Protein AF-A0A060BRW1-F1 (afdb_monomer)

Radius of gyration: 27.97 Å; Cα contacts (8 Å, |Δi|>4): 75; chains: 1; bounding box: 56×26×78 Å

Solvent-accessible surface area (backbone atoms only — not comparable to full-atom values): 7751 Å² total; per-residue (Å²): 136,76,69,66,66,43,71,74,47,62,49,102,86,69,55,37,60,70,41,56,50,53,53,54,56,53,55,74,68,50,78,81,48,65,62,59,50,45,50,53,49,48,49,40,63,71,45,50,48,53,49,50,54,51,49,50,64,53,48,38,83,80,26,44,69,54,52,51,50,50,53,49,51,51,50,49,67,71,22,51,88,53,43,43,77,77,43,74,47,73,78,42,59,95,88,53,97,59,83,47,76,49,75,45,68,44,51,46,87,56,59,74,91,80,58,85,89,83,90,85,80,82,79,80,132

Structure (mmCIF, N/CA/C/O backbone):
data_AF-A0A060BRW1-F1
#
_entry.id   AF-A0A060BRW1-F1
#
loop_
_atom_site.group_PDB
_atom_site.id
_atom_site.type_symbol
_atom_site.label_atom_id
_atom_site.label_alt_id
_atom_site.label_comp_id
_atom_site.label_asym_id
_atom_site.label_entity_id
_atom_site.label_seq_id
_atom_site.pdbx_PDB_ins_code
_atom_site.Cartn_x
_atom_site.Cartn_y
_atom_site.Cartn_z
_atom_site.occupancy
_atom_site.B_iso_or_equiv
_atom_site.auth_seq_id
_atom_site.auth_comp_id
_atom_site.auth_asym_id
_atom_site.auth_atom_id
_atom_site.pdbx_PDB_model_num
ATOM 1 N N . ASP A 1 1 ? 20.463 14.823 -37.576 1.00 43.06 1 ASP A N 1
ATOM 2 C CA . ASP A 1 1 ? 19.422 13.786 -37.451 1.00 43.06 1 ASP A CA 1
ATOM 3 C C . ASP A 1 1 ? 19.281 13.339 -36.013 1.00 43.06 1 ASP A C 1
ATOM 5 O O . ASP A 1 1 ? 20.275 13.025 -35.369 1.00 43.06 1 ASP A O 1
ATOM 9 N N . SER A 1 2 ? 18.077 13.486 -35.459 1.00 39.50 2 SER A N 1
ATOM 10 C CA . SER A 1 2 ? 17.824 13.385 -34.020 1.00 39.50 2 SER A CA 1
ATOM 11 C C . SER A 1 2 ? 17.681 11.926 -33.574 1.00 39.50 2 SER A C 1
ATOM 13 O O . SER A 1 2 ? 17.109 11.103 -34.273 1.00 39.50 2 SER A O 1
ATOM 15 N N . VAL A 1 3 ? 18.203 11.609 -32.386 1.00 49.28 3 VAL A N 1
ATOM 16 C CA . VAL A 1 3 ? 18.150 10.277 -31.738 1.00 49.28 3 VAL A CA 1
ATOM 17 C C . VAL A 1 3 ? 16.748 9.958 -31.186 1.00 49.28 3 VAL A C 1
ATOM 19 O O . VAL A 1 3 ? 16.402 8.804 -30.949 1.00 49.28 3 VAL A O 1
ATOM 22 N N . ILE A 1 4 ? 15.918 10.990 -31.019 1.00 44.53 4 ILE A N 1
ATOM 23 C CA . ILE A 1 4 ? 14.588 10.927 -30.400 1.00 44.53 4 ILE A CA 1
ATOM 24 C C . ILE A 1 4 ? 13.617 9.982 -31.148 1.00 44.53 4 ILE A C 1
ATOM 26 O O . ILE A 1 4 ? 12.990 9.162 -30.483 1.00 44.53 4 ILE A O 1
ATOM 30 N N . PRO A 1 5 ? 13.501 9.991 -32.492 1.00 47.97 5 PRO A N 1
ATOM 31 C CA . PRO A 1 5 ? 12.581 9.108 -33.217 1.00 47.97 5 PRO A CA 1
ATOM 32 C C . PRO A 1 5 ? 12.962 7.622 -33.132 1.00 47.97 5 PRO A C 1
ATOM 34 O O . PRO A 1 5 ? 12.084 6.762 -33.118 1.00 47.97 5 PRO A O 1
ATOM 37 N N . LEU A 1 6 ? 14.256 7.303 -33.019 1.00 52.97 6 LEU A N 1
ATOM 38 C CA . LEU A 1 6 ? 14.743 5.920 -32.911 1.00 52.97 6 LEU A CA 1
ATOM 39 C C . LEU A 1 6 ? 14.481 5.307 -31.531 1.00 52.97 6 LEU A C 1
ATOM 41 O O . LEU A 1 6 ? 14.338 4.097 -31.424 1.00 52.97 6 LEU A O 1
ATOM 45 N N . PHE A 1 7 ? 14.381 6.134 -30.488 1.00 46.72 7 PHE A N 1
ATOM 46 C CA . PHE A 1 7 ? 14.049 5.680 -29.136 1.00 46.72 7 PHE A CA 1
ATOM 47 C C . PHE A 1 7 ? 12.564 5.302 -28.982 1.00 46.72 7 PHE A C 1
ATOM 49 O O . PHE A 1 7 ? 12.233 4.370 -28.254 1.00 46.72 7 PHE A O 1
ATOM 56 N N . TYR A 1 8 ? 11.660 6.010 -29.670 1.00 46.72 8 TYR A N 1
ATOM 57 C CA . TYR A 1 8 ? 10.212 5.773 -29.570 1.00 46.72 8 TYR A CA 1
ATOM 58 C C . TYR A 1 8 ? 9.661 4.784 -30.608 1.00 46.72 8 TYR A C 1
ATOM 60 O O . TYR A 1 8 ? 8.514 4.356 -30.482 1.00 46.72 8 TYR A O 1
ATOM 68 N N . THR A 1 9 ? 10.459 4.396 -31.606 1.00 52.06 9 THR A N 1
ATOM 69 C CA . THR A 1 9 ? 10.070 3.373 -32.586 1.00 52.06 9 THR A CA 1
ATOM 70 C C . THR A 1 9 ? 10.365 1.990 -32.006 1.00 52.06 9 THR A C 1
ATOM 72 O O . THR A 1 9 ? 11.524 1.639 -31.804 1.00 52.06 9 THR A O 1
ATOM 75 N N . ARG A 1 10 ? 9.315 1.222 -31.701 1.00 54.09 10 ARG A N 1
ATOM 76 C CA . ARG A 1 10 ? 9.409 -0.136 -31.145 1.00 54.09 10 ARG A CA 1
ATOM 77 C C . ARG A 1 10 ? 9.013 -1.155 -32.211 1.00 54.09 10 ARG A C 1
ATOM 79 O O . ARG A 1 10 ? 7.990 -0.967 -32.867 1.00 54.09 10 ARG A O 1
ATOM 86 N N . GLU A 1 11 ? 9.808 -2.209 -32.353 1.00 58.88 11 GLU A N 1
ATOM 87 C CA . GLU A 1 11 ? 9.459 -3.406 -33.125 1.00 58.88 11 GLU A CA 1
ATOM 88 C C . GLU A 1 11 ? 8.471 -4.285 -32.313 1.00 58.88 11 GLU A C 1
ATOM 90 O O . GLU A 1 11 ? 8.238 -4.010 -31.127 1.00 58.88 11 GLU A O 1
ATOM 95 N N . PRO A 1 12 ? 7.831 -5.309 -32.913 1.00 50.38 12 PRO A N 1
ATOM 96 C CA . PRO A 1 12 ? 6.762 -6.094 -32.276 1.00 50.38 12 PRO A CA 1
ATOM 97 C C . PRO A 1 12 ? 7.135 -6.793 -30.955 1.00 50.38 12 PRO A C 1
ATOM 99 O O . PRO A 1 12 ? 6.245 -7.170 -30.196 1.00 50.38 12 PRO A O 1
ATOM 102 N N . ASP A 1 13 ? 8.427 -6.960 -30.674 1.00 54.91 13 ASP A N 1
ATOM 103 C CA . ASP A 1 13 ? 8.989 -7.563 -29.459 1.00 54.91 13 ASP A CA 1
ATOM 104 C C . ASP A 1 13 ? 9.272 -6.547 -28.329 1.00 54.91 13 ASP A C 1
ATOM 106 O O . ASP A 1 13 ? 9.681 -6.923 -27.229 1.00 54.91 13 ASP A O 1
ATOM 110 N N . GLY A 1 14 ? 9.025 -5.257 -28.578 1.00 55.66 14 GLY A N 1
ATOM 111 C CA . GLY A 1 14 ? 9.187 -4.174 -27.611 1.00 55.66 14 GLY A CA 1
ATOM 112 C C . GLY A 1 14 ? 10.617 -3.647 -27.453 1.00 55.66 14 GLY A C 1
ATOM 113 O O . GLY A 1 14 ? 10.805 -2.694 -26.689 1.00 55.66 14 GLY A O 1
ATOM 114 N N . ILE A 1 15 ? 11.608 -4.194 -28.170 1.00 53.25 15 ILE A N 1
ATOM 115 C CA . ILE A 1 15 ? 13.015 -3.779 -28.075 1.00 53.25 15 ILE A CA 1
ATOM 116 C C . ILE A 1 15 ? 13.382 -2.881 -29.273 1.00 53.25 15 ILE A C 1
ATOM 118 O O . ILE A 1 15 ? 13.241 -3.287 -30.423 1.00 53.25 15 ILE A O 1
ATOM 122 N N . PRO A 1 16 ? 13.892 -1.651 -29.060 1.00 61.84 16 PRO A N 1
ATOM 123 C CA . PRO A 1 16 ? 14.309 -0.777 -30.161 1.00 61.84 16 PRO A CA 1
ATOM 124 C C . PRO A 1 16 ? 15.680 -1.191 -30.738 1.00 61.84 16 PRO A C 1
ATOM 126 O O . PRO A 1 16 ? 16.696 -0.535 -30.496 1.00 61.84 16 PRO A O 1
ATOM 129 N N . GLU A 1 17 ? 15.741 -2.287 -31.500 1.00 58.78 17 GLU A N 1
ATOM 130 C CA . GLU A 1 17 ? 16.998 -2.887 -31.994 1.00 58.78 17 GLU A CA 1
ATOM 131 C C . GLU A 1 17 ? 17.910 -1.894 -32.736 1.00 58.78 17 GLU A C 1
ATOM 133 O O . GLU A 1 17 ? 19.112 -1.821 -32.471 1.00 58.78 17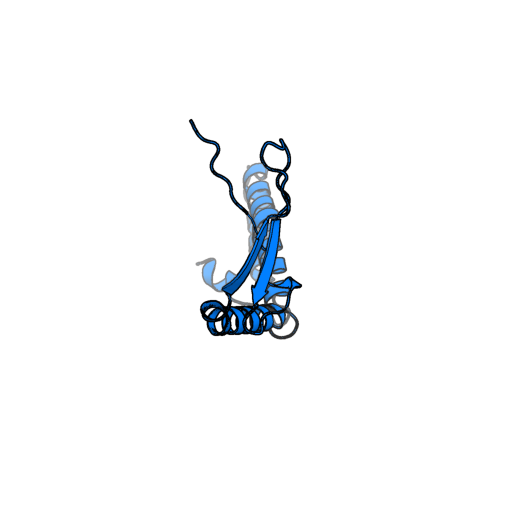 GLU A O 1
ATOM 138 N N . ARG A 1 18 ? 17.338 -1.037 -33.594 1.00 58.91 18 ARG A N 1
ATOM 139 C CA . ARG A 1 18 ? 18.098 -0.015 -34.342 1.00 58.91 18 ARG A CA 1
ATOM 140 C C . ARG A 1 18 ? 18.737 1.044 -33.446 1.00 58.91 18 ARG A C 1
ATOM 142 O O . ARG A 1 18 ? 19.804 1.568 -33.765 1.00 58.91 18 ARG A O 1
ATOM 149 N N . TRP A 1 19 ? 18.107 1.368 -32.319 1.00 57.97 19 TRP A N 1
ATOM 150 C CA . TRP A 1 19 ? 18.695 2.271 -31.332 1.00 57.97 19 TRP A CA 1
ATOM 151 C C . TRP A 1 19 ? 19.885 1.600 -30.635 1.00 57.97 19 TRP A C 1
ATOM 153 O O . TRP A 1 19 ? 20.941 2.218 -30.494 1.00 57.97 19 TRP A O 1
ATOM 163 N N . VAL A 1 20 ? 19.758 0.314 -30.290 1.00 62.47 20 VAL A N 1
ATOM 164 C CA . VAL A 1 20 ? 20.841 -0.479 -29.684 1.00 62.47 20 VAL A CA 1
ATOM 165 C C . VAL A 1 20 ? 22.041 -0.610 -30.632 1.00 62.47 20 VAL A C 1
ATOM 167 O O . VAL A 1 20 ? 23.189 -0.451 -30.205 1.00 62.47 20 VAL A O 1
ATOM 170 N N . GLU A 1 21 ? 21.809 -0.837 -31.926 1.00 65.50 21 GLU A N 1
ATOM 171 C CA . GLU A 1 21 ? 22.873 -0.870 -32.937 1.00 65.50 21 GLU A CA 1
ATOM 172 C C . GLU A 1 21 ? 23.575 0.481 -33.103 1.00 65.50 21 GLU A C 1
ATOM 174 O O . GLU A 1 21 ? 24.808 0.541 -33.127 1.00 65.50 21 GLU A O 1
ATOM 179 N N . MET A 1 22 ? 22.816 1.577 -33.160 1.00 63.12 22 MET A N 1
ATOM 180 C CA . MET A 1 22 ? 23.370 2.927 -33.292 1.00 63.12 22 MET A CA 1
ATOM 181 C C . MET A 1 22 ? 24.261 3.298 -32.097 1.00 63.12 22 MET A C 1
ATOM 183 O O . MET A 1 22 ? 25.339 3.883 -32.265 1.00 63.12 22 MET A O 1
ATOM 187 N N . VAL A 1 23 ? 23.851 2.904 -30.889 1.00 62.06 23 VAL A N 1
ATOM 188 C CA . VAL A 1 23 ? 24.652 3.057 -29.669 1.00 62.06 23 VAL A CA 1
ATOM 189 C C . VAL A 1 23 ? 25.949 2.248 -29.774 1.00 62.06 23 VAL A C 1
ATOM 191 O O . VAL A 1 23 ? 27.031 2.792 -29.545 1.00 62.06 23 VAL A O 1
ATOM 194 N N . ARG A 1 24 ? 25.877 0.977 -30.192 1.00 63.91 24 ARG A N 1
ATOM 195 C CA . ARG A 1 24 ? 27.055 0.105 -30.357 1.00 63.91 24 ARG A CA 1
ATOM 196 C C . ARG A 1 24 ? 28.060 0.668 -31.364 1.00 63.91 24 ARG A C 1
ATOM 198 O O . ARG A 1 24 ? 29.261 0.672 -31.092 1.00 63.91 24 ARG A O 1
ATOM 205 N N . HIS A 1 25 ? 27.579 1.153 -32.506 1.00 64.06 25 HIS A N 1
ATOM 206 C CA . HIS A 1 25 ? 28.417 1.704 -33.569 1.00 64.06 25 HIS A CA 1
ATOM 207 C C . HIS A 1 25 ? 29.150 2.977 -33.121 1.00 64.06 25 HIS A C 1
ATOM 209 O O . HIS A 1 25 ? 30.357 3.110 -33.317 1.00 64.06 25 HIS A O 1
ATOM 215 N N . THR A 1 26 ? 28.450 3.876 -32.428 1.00 59.59 26 THR A N 1
ATOM 216 C CA . THR A 1 26 ? 29.020 5.142 -31.938 1.00 59.59 26 THR A CA 1
ATOM 217 C C . THR A 1 26 ? 30.110 4.908 -30.884 1.00 59.59 26 THR A C 1
ATOM 219 O O . THR A 1 26 ? 31.181 5.520 -30.933 1.00 59.59 26 THR A O 1
ATOM 222 N N . LEU A 1 27 ? 29.882 3.964 -29.964 1.00 57.53 27 LEU A N 1
ATOM 223 C CA . LEU A 1 27 ? 30.848 3.580 -28.926 1.00 57.53 27 LEU A CA 1
ATOM 224 C C . LEU A 1 27 ? 32.113 2.923 -29.500 1.00 57.53 27 LEU A C 1
ATOM 226 O O . LEU A 1 27 ? 33.209 3.097 -28.962 1.00 57.53 27 LEU A O 1
ATOM 230 N N . ALA A 1 28 ? 31.993 2.210 -30.622 1.00 62.00 28 ALA A N 1
ATOM 231 C CA . ALA A 1 28 ? 33.136 1.611 -31.301 1.00 62.00 28 ALA A CA 1
ATOM 232 C C . ALA A 1 28 ? 34.069 2.658 -31.940 1.00 62.00 28 ALA A C 1
ATOM 234 O O . ALA A 1 28 ? 35.260 2.384 -32.103 1.00 62.00 28 ALA A O 1
ATOM 235 N N . ILE A 1 29 ? 33.574 3.862 -32.253 1.00 60.56 29 ILE A N 1
ATOM 236 C CA . ILE A 1 29 ? 34.295 4.871 -33.046 1.00 60.56 29 ILE A CA 1
ATOM 237 C C . ILE A 1 29 ? 35.051 5.895 -32.173 1.00 60.56 29 ILE A C 1
ATOM 239 O O . ILE A 1 29 ? 36.187 6.238 -32.495 1.00 60.56 29 ILE A O 1
ATOM 243 N N . LEU A 1 30 ? 34.517 6.328 -31.025 1.00 56.50 30 LEU A N 1
ATOM 244 C CA . LEU A 1 30 ? 35.048 7.477 -30.259 1.00 56.50 30 LEU A CA 1
ATOM 245 C C . LEU A 1 30 ? 36.005 7.099 -29.104 1.00 56.50 30 LEU A C 1
ATOM 247 O O . LEU A 1 30 ? 35.556 6.692 -28.040 1.00 56.50 30 LEU A O 1
ATOM 251 N N . GLY A 1 31 ? 37.326 7.270 -29.263 1.00 62.75 31 GLY A N 1
ATOM 252 C CA . GLY A 1 31 ? 38.298 7.325 -28.139 1.00 62.75 31 GLY A CA 1
ATOM 253 C C . GLY A 1 31 ? 38.333 8.702 -27.472 1.00 62.75 31 GLY A C 1
ATOM 254 O O . GLY A 1 31 ? 38.285 9.666 -28.229 1.00 62.75 31 GLY A O 1
ATOM 255 N N . PRO A 1 32 ? 38.430 8.860 -26.124 1.00 54.00 32 PRO A N 1
ATOM 256 C CA . PRO A 1 32 ? 38.756 7.908 -25.046 1.00 54.00 32 PRO A CA 1
ATOM 257 C C . PRO A 1 32 ? 37.537 7.090 -24.556 1.00 54.00 32 PRO A C 1
ATOM 259 O O . PRO A 1 32 ? 36.683 7.558 -23.805 1.00 54.00 32 PRO A O 1
ATOM 262 N N . LYS A 1 33 ? 37.494 5.817 -24.973 1.00 54.16 33 LYS A N 1
ATOM 263 C CA . LYS A 1 33 ? 36.326 4.906 -24.984 1.00 54.16 33 LYS A CA 1
ATOM 264 C C . LYS A 1 33 ? 35.821 4.440 -23.618 1.00 54.16 33 LYS A C 1
ATOM 266 O O . LYS A 1 33 ? 34.763 3.821 -23.550 1.00 54.16 33 LYS A O 1
ATOM 271 N N . VAL A 1 34 ? 36.549 4.699 -22.535 1.00 56.00 34 VAL A N 1
ATOM 272 C CA . VAL A 1 34 ? 36.271 4.059 -21.240 1.00 56.00 34 VAL A CA 1
ATOM 273 C C . VAL A 1 34 ? 35.157 4.778 -20.480 1.00 56.00 34 VAL A C 1
ATOM 275 O O . VAL A 1 34 ? 34.282 4.118 -19.935 1.00 56.00 34 VAL A O 1
ATOM 278 N N . LEU A 1 35 ? 35.123 6.115 -20.495 1.00 59.03 35 LEU A N 1
ATOM 279 C CA . LEU A 1 35 ? 34.132 6.879 -19.725 1.00 59.03 35 LEU A CA 1
ATOM 280 C C . LEU A 1 35 ? 32.758 6.920 -20.397 1.00 59.03 35 LEU A C 1
ATOM 282 O O . LEU A 1 35 ? 31.760 6.741 -19.712 1.00 59.03 35 LEU A O 1
ATOM 286 N N . ALA A 1 36 ? 32.688 7.095 -21.720 1.00 64.19 36 ALA A N 1
ATOM 287 C CA . ALA A 1 36 ? 31.409 7.121 -22.434 1.00 64.19 36 ALA A CA 1
ATOM 288 C C . ALA A 1 36 ? 30.750 5.732 -22.488 1.00 64.19 36 ALA A C 1
ATOM 290 O O . ALA A 1 36 ? 29.567 5.607 -22.188 1.00 64.19 36 ALA A O 1
ATOM 291 N N . SER A 1 37 ? 31.516 4.673 -22.788 1.00 66.88 37 SER A N 1
ATOM 292 C CA . SER A 1 37 ? 30.986 3.300 -22.775 1.00 66.88 37 SER A CA 1
ATOM 293 C C . SER A 1 37 ? 30.562 2.875 -21.374 1.00 66.88 37 SER A C 1
ATOM 295 O O . SER A 1 37 ? 29.526 2.232 -21.222 1.00 66.88 37 SER A O 1
ATOM 297 N N . ARG A 1 38 ? 31.328 3.273 -20.345 1.00 76.12 38 ARG A N 1
ATOM 298 C CA . ARG A 1 38 ? 30.922 3.086 -18.952 1.00 76.12 38 ARG A CA 1
ATOM 299 C C . ARG A 1 38 ? 29.6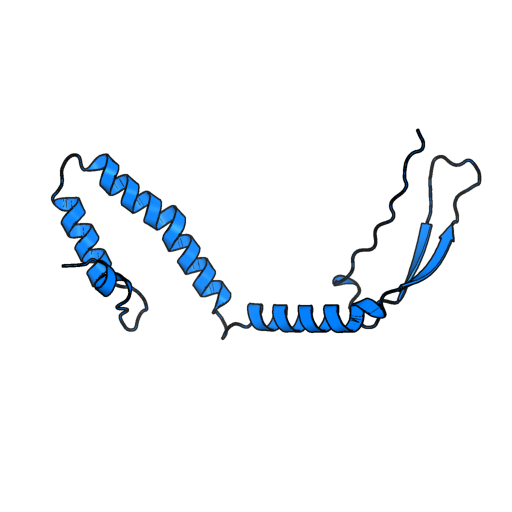41 3.860 -18.649 1.00 76.12 38 ARG A C 1
ATOM 301 O O . ARG A 1 38 ? 28.699 3.245 -18.189 1.00 76.12 38 ARG A O 1
ATOM 308 N N . MET A 1 39 ? 29.561 5.153 -18.959 1.00 76.75 39 MET A N 1
ATOM 309 C CA . MET A 1 39 ? 28.357 5.954 -18.704 1.00 76.75 39 MET A CA 1
ATOM 310 C C . MET A 1 39 ? 27.114 5.370 -19.376 1.00 76.75 39 MET A C 1
ATOM 312 O O . MET A 1 39 ? 26.082 5.256 -18.731 1.00 76.75 39 MET A O 1
ATOM 316 N N . VAL A 1 40 ? 27.198 4.952 -20.643 1.00 73.75 40 VAL A N 1
ATOM 317 C CA . VAL A 1 40 ? 26.059 4.335 -21.344 1.00 73.75 40 VAL A CA 1
ATOM 318 C C . VAL A 1 40 ? 25.674 2.999 -20.708 1.00 73.75 40 VAL A C 1
ATOM 320 O O . VAL A 1 40 ? 24.486 2.719 -20.537 1.00 73.75 40 VAL A O 1
ATOM 323 N N . ARG A 1 41 ? 26.659 2.177 -20.329 1.00 76.31 41 ARG A N 1
ATOM 324 C CA . ARG A 1 41 ? 26.426 0.912 -19.626 1.00 76.31 41 ARG A CA 1
ATOM 325 C C . ARG A 1 41 ? 25.769 1.143 -18.268 1.00 76.31 41 ARG A C 1
ATOM 327 O O . ARG A 1 41 ? 24.798 0.457 -17.963 1.00 76.31 41 ARG A O 1
ATOM 334 N N . ASP A 1 42 ? 26.292 2.075 -17.485 1.00 77.69 42 ASP A N 1
ATOM 335 C CA . ASP A 1 42 ? 25.812 2.396 -16.145 1.00 77.69 42 ASP A CA 1
ATOM 336 C C . ASP A 1 42 ? 24.376 2.939 -16.259 1.00 77.69 42 ASP A C 1
ATOM 338 O O . ASP A 1 42 ? 23.466 2.384 -15.660 1.00 77.69 42 ASP A O 1
ATOM 342 N N . TYR A 1 43 ? 24.105 3.883 -17.169 1.00 73.00 43 TYR A N 1
ATOM 343 C CA . TYR A 1 43 ? 22.754 4.419 -17.395 1.00 73.00 43 TYR A CA 1
ATOM 344 C C . TYR A 1 43 ? 21.748 3.345 -17.843 1.00 73.00 43 TYR A C 1
ATOM 346 O O . TYR A 1 43 ? 20.605 3.305 -17.387 1.00 73.00 43 TYR A O 1
ATOM 354 N N . THR A 1 44 ? 22.175 2.430 -18.715 1.00 76.44 44 THR A N 1
ATOM 355 C CA . THR A 1 44 ? 21.312 1.342 -19.190 1.00 76.44 44 THR A CA 1
ATOM 356 C C . THR A 1 44 ? 20.991 0.358 -18.067 1.00 76.44 44 THR A C 1
ATOM 358 O O . THR A 1 44 ? 19.828 0.014 -17.874 1.00 76.44 44 THR A O 1
ATOM 361 N N . ASN A 1 45 ? 22.002 -0.086 -17.317 1.00 78.25 45 ASN A N 1
ATOM 362 C CA . ASN A 1 45 ? 21.829 -1.119 -16.296 1.00 78.25 45 ASN A CA 1
ATOM 363 C C . ASN A 1 45 ? 21.222 -0.587 -14.999 1.00 78.25 45 ASN A C 1
ATOM 365 O O . ASN A 1 45 ? 20.497 -1.319 -14.336 1.00 78.25 45 ASN A O 1
ATOM 369 N N . GLU A 1 46 ? 21.511 0.658 -14.631 1.00 79.44 46 GLU A N 1
ATOM 370 C CA . GLU A 1 46 ? 21.057 1.237 -13.365 1.00 79.44 46 GLU A CA 1
ATOM 371 C C . GLU A 1 46 ? 19.709 1.948 -13.497 1.00 79.44 46 GLU A C 1
ATOM 373 O O . GLU A 1 46 ? 18.985 2.046 -12.511 1.00 79.44 46 GLU A O 1
ATOM 378 N N . LEU A 1 47 ? 19.333 2.414 -14.696 1.00 69.25 47 LEU A N 1
ATOM 379 C CA . LEU A 1 47 ? 18.082 3.156 -14.889 1.00 69.25 47 LEU A CA 1
ATOM 380 C C . LEU A 1 47 ? 17.125 2.462 -15.853 1.00 69.25 47 LEU A C 1
ATOM 382 O O . LEU A 1 47 ? 15.995 2.162 -15.474 1.00 69.25 47 LEU A O 1
ATOM 386 N N . TYR A 1 48 ? 17.544 2.188 -17.091 1.00 66.94 48 TYR A N 1
ATOM 387 C CA . TYR A 1 48 ? 16.607 1.693 -18.106 1.00 66.94 48 TYR A CA 1
ATOM 388 C C . TYR A 1 48 ? 16.150 0.259 -17.866 1.00 66.94 48 TYR A C 1
ATOM 390 O O . TYR A 1 48 ? 14.957 -0.013 -17.981 1.00 66.94 48 TYR A O 1
ATOM 398 N N . VAL A 1 49 ? 17.055 -0.644 -17.490 1.00 76.25 49 VAL A N 1
ATOM 399 C CA . VAL A 1 49 ? 16.693 -2.032 -17.183 1.00 76.25 49 VAL A CA 1
ATOM 400 C C . VAL A 1 49 ? 15.757 -2.104 -15.962 1.00 76.25 49 VAL A C 1
ATOM 402 O O . VAL A 1 49 ? 14.675 -2.676 -16.103 1.00 76.25 49 VAL A O 1
ATOM 405 N N . PRO A 1 50 ? 16.054 -1.474 -14.805 1.00 83.94 50 PRO A N 1
ATOM 406 C CA . PRO A 1 50 ? 15.131 -1.450 -13.668 1.00 83.94 50 PRO A CA 1
ATOM 407 C C . PRO A 1 50 ? 13.786 -0.793 -13.987 1.00 83.94 50 PRO A C 1
ATOM 409 O O . PRO A 1 50 ? 12.744 -1.294 -13.559 1.00 83.94 50 PRO A O 1
ATOM 412 N N . ALA A 1 51 ? 13.779 0.292 -14.769 1.00 69.06 51 ALA A N 1
ATOM 413 C CA . ALA A 1 51 ? 12.545 0.943 -15.198 1.00 69.06 51 ALA A CA 1
ATOM 414 C C . ALA A 1 51 ? 11.705 0.036 -16.110 1.00 69.06 51 ALA A C 1
ATOM 416 O O . ALA A 1 51 ? 10.493 -0.055 -15.923 1.00 69.06 51 ALA A O 1
ATOM 417 N N . ALA A 1 52 ? 12.330 -0.675 -17.053 1.00 70.25 52 ALA A N 1
ATOM 418 C CA . ALA A 1 52 ? 11.648 -1.625 -17.930 1.00 70.25 52 ALA A CA 1
ATOM 419 C C . ALA A 1 52 ? 11.065 -2.810 -17.148 1.00 70.25 52 ALA A C 1
ATOM 421 O O . ALA A 1 52 ? 9.915 -3.178 -17.375 1.00 70.25 52 ALA A O 1
ATOM 422 N N . ILE A 1 53 ? 11.813 -3.355 -16.182 1.00 81.50 53 ILE A N 1
ATOM 423 C CA . ILE A 1 53 ? 11.330 -4.411 -15.279 1.00 81.50 53 ILE A CA 1
ATOM 424 C C . ILE A 1 53 ? 10.133 -3.909 -14.466 1.00 81.50 53 ILE A C 1
ATOM 426 O O . ILE A 1 53 ? 9.106 -4.581 -14.398 1.00 81.50 53 ILE A O 1
ATOM 430 N N . SER A 1 54 ? 10.236 -2.709 -13.893 1.00 79.62 54 SER A N 1
ATOM 431 C CA . SER A 1 54 ? 9.159 -2.102 -13.102 1.00 79.62 54 SER A CA 1
ATOM 432 C C . SER A 1 54 ? 7.909 -1.853 -13.948 1.00 79.62 54 SER A C 1
ATOM 434 O O . SER A 1 54 ? 6.795 -2.122 -13.505 1.00 79.62 54 SER A O 1
ATOM 436 N N . PHE A 1 55 ? 8.081 -1.384 -15.187 1.00 75.25 55 PHE A N 1
ATOM 437 C CA . PHE A 1 55 ? 6.988 -1.191 -16.136 1.00 75.25 55 PHE A CA 1
ATOM 438 C C . PHE A 1 55 ? 6.330 -2.519 -16.520 1.00 75.25 55 PHE A C 1
ATOM 440 O O . PHE A 1 55 ? 5.104 -2.626 -16.484 1.00 75.25 55 PHE A O 1
ATOM 447 N N . ALA A 1 56 ? 7.122 -3.543 -16.845 1.00 79.31 56 ALA A N 1
ATOM 448 C CA . ALA A 1 56 ? 6.607 -4.872 -17.152 1.00 79.31 56 ALA A CA 1
ATOM 449 C C . ALA A 1 56 ? 5.811 -5.437 -15.967 1.00 79.31 56 ALA A C 1
ATOM 451 O O . ALA A 1 56 ? 4.679 -5.868 -16.151 1.00 79.31 56 ALA A O 1
ATOM 452 N N . ALA A 1 57 ? 6.335 -5.336 -14.744 1.00 85.81 57 ALA A N 1
ATOM 453 C CA . ALA A 1 57 ? 5.631 -5.766 -13.538 1.00 85.81 57 ALA A CA 1
ATOM 454 C C . ALA A 1 57 ? 4.328 -4.979 -13.293 1.00 85.81 57 ALA A C 1
ATOM 456 O O . ALA A 1 57 ? 3.307 -5.566 -12.949 1.00 85.81 57 ALA A O 1
ATOM 457 N N . ALA A 1 58 ? 4.329 -3.659 -13.503 1.00 77.94 58 ALA A N 1
ATOM 458 C CA . ALA A 1 58 ? 3.146 -2.817 -13.306 1.00 77.94 58 ALA A CA 1
ATOM 459 C C . ALA A 1 58 ? 2.050 -3.038 -14.366 1.00 77.94 58 ALA A C 1
ATOM 461 O O . ALA A 1 58 ? 0.871 -2.796 -14.095 1.00 77.94 58 ALA A O 1
ATOM 462 N N . THR A 1 59 ? 2.434 -3.459 -15.574 1.00 85.38 59 THR A N 1
ATOM 463 C CA . THR A 1 59 ? 1.525 -3.681 -16.714 1.00 85.38 59 THR A CA 1
ATOM 464 C C . THR A 1 59 ? 1.147 -5.149 -16.921 1.00 85.38 59 THR A C 1
ATOM 466 O O . THR A 1 59 ? 0.187 -5.426 -17.647 1.00 85.38 59 THR A O 1
ATOM 469 N N . ALA A 1 60 ? 1.844 -6.073 -16.253 1.00 85.44 60 ALA A N 1
ATOM 470 C CA . ALA A 1 60 ? 1.555 -7.501 -16.254 1.00 85.44 60 ALA A CA 1
ATOM 471 C C . ALA A 1 60 ? 0.088 -7.795 -15.907 1.00 85.44 60 ALA A C 1
ATOM 473 O O . ALA A 1 60 ? -0.593 -7.015 -15.229 1.00 85.44 60 ALA A O 1
ATOM 474 N N . ASP A 1 61 ? -0.407 -8.922 -16.426 1.00 89.62 61 ASP A N 1
ATOM 475 C CA . ASP A 1 61 ? -1.772 -9.418 -16.211 1.00 89.62 61 ASP A CA 1
ATOM 476 C C . ASP A 1 61 ? -2.860 -8.361 -16.475 1.00 89.62 61 ASP A C 1
ATOM 478 O O . ASP A 1 61 ? -3.899 -8.302 -15.817 1.00 89.62 61 ASP A O 1
ATOM 482 N N . GLY A 1 62 ? -2.607 -7.468 -17.439 1.00 88.94 62 GLY A N 1
ATOM 483 C CA . GLY A 1 62 ? -3.525 -6.389 -17.787 1.00 88.94 62 GLY A CA 1
ATOM 484 C C . GLY A 1 62 ? -3.731 -5.387 -16.649 1.00 88.94 62 GLY A C 1
ATOM 485 O O . GLY A 1 62 ? -4.873 -4.976 -16.397 1.00 88.94 62 GLY A O 1
ATOM 486 N N . TYR A 1 63 ? -2.641 -4.977 -15.990 1.00 90.00 63 TYR A N 1
ATOM 487 C CA . TYR A 1 63 ? -2.621 -4.028 -14.868 1.00 90.00 63 TYR A CA 1
ATOM 488 C C . TYR A 1 63 ? -3.337 -4.538 -13.609 1.00 90.00 63 TYR A C 1
ATOM 490 O O . TYR A 1 63 ? -3.931 -3.746 -12.872 1.00 90.00 63 TYR A O 1
ATOM 498 N N . LEU A 1 64 ? -3.315 -5.852 -13.358 1.00 90.06 64 LEU A N 1
ATOM 499 C CA . LEU A 1 64 ? -4.026 -6.471 -12.233 1.00 90.06 64 LEU A CA 1
ATOM 500 C C . LEU A 1 64 ? -3.649 -5.815 -10.899 1.00 90.06 64 LEU A C 1
ATOM 502 O O . LEU A 1 64 ? -4.533 -5.356 -10.177 1.00 90.06 64 LEU A O 1
ATOM 506 N N . ALA A 1 65 ? -2.351 -5.687 -10.606 1.00 87.50 65 ALA A N 1
ATOM 507 C CA . ALA A 1 65 ? -1.870 -5.084 -9.362 1.00 87.50 65 ALA A CA 1
ATOM 508 C C . ALA A 1 65 ? -2.330 -3.623 -9.196 1.00 87.50 65 ALA A C 1
ATOM 510 O O . ALA A 1 65 ? -2.777 -3.226 -8.120 1.00 87.50 65 ALA A O 1
ATOM 511 N N . ALA A 1 66 ? -2.288 -2.828 -10.270 1.00 88.44 66 ALA A N 1
ATOM 512 C CA . ALA A 1 66 ? -2.749 -1.442 -10.239 1.00 88.44 66 ALA A CA 1
ATOM 513 C C . ALA A 1 66 ? -4.267 -1.353 -10.007 1.00 88.44 66 ALA A C 1
ATOM 515 O O . ALA A 1 66 ? -4.719 -0.562 -9.182 1.00 88.44 66 ALA A O 1
ATOM 516 N N . LYS A 1 67 ? -5.058 -2.203 -10.674 1.00 90.94 67 LYS A N 1
ATOM 517 C CA . LYS A 1 67 ? -6.516 -2.286 -10.480 1.00 90.94 67 LYS A CA 1
ATOM 518 C C . LYS A 1 67 ? -6.882 -2.728 -9.063 1.00 90.94 67 LYS A C 1
ATOM 520 O O . LYS A 1 67 ? -7.792 -2.150 -8.466 1.00 90.94 67 LYS A O 1
ATOM 525 N N . ALA A 1 68 ? -6.170 -3.715 -8.519 1.00 90.00 68 ALA A N 1
ATOM 526 C CA . ALA A 1 68 ? -6.344 -4.171 -7.144 1.00 90.00 68 ALA A CA 1
ATOM 527 C C . ALA A 1 68 ? -6.063 -3.031 -6.155 1.00 90.00 68 ALA A C 1
ATOM 529 O O . ALA A 1 68 ? -6.897 -2.751 -5.297 1.00 90.00 68 ALA A O 1
ATOM 530 N N . LEU A 1 69 ? -4.961 -2.296 -6.343 1.00 90.06 69 LEU A N 1
ATOM 531 C CA . LEU A 1 69 ? -4.617 -1.133 -5.523 1.00 90.06 69 LEU A CA 1
ATOM 532 C C . LEU A 1 69 ? -5.672 -0.019 -5.609 1.00 90.06 69 LEU A C 1
ATOM 534 O O . LEU A 1 69 ? -6.027 0.571 -4.590 1.00 90.06 69 LEU A O 1
ATOM 538 N N . THR A 1 70 ? -6.186 0.284 -6.803 1.00 93.12 70 THR A N 1
ATOM 539 C CA . THR A 1 70 ? -7.259 1.275 -6.973 1.00 93.12 70 THR A CA 1
ATOM 540 C C . THR A 1 70 ? -8.536 0.841 -6.257 1.00 93.12 70 THR A C 1
ATOM 542 O O . THR A 1 70 ? -9.148 1.652 -5.565 1.00 93.12 70 THR A O 1
ATOM 545 N N . THR A 1 71 ? -8.911 -0.434 -6.380 1.00 92.88 71 THR A N 1
ATOM 546 C CA . THR A 1 71 ? -10.090 -1.003 -5.709 1.00 92.88 71 THR A CA 1
ATOM 547 C C . THR A 1 71 ? -9.943 -0.930 -4.191 1.00 92.88 71 THR A C 1
ATOM 549 O O . THR A 1 71 ? -10.844 -0.449 -3.508 1.00 92.88 71 THR A O 1
ATOM 552 N N . TYR A 1 72 ? -8.780 -1.328 -3.673 1.00 92.25 72 TYR A N 1
ATOM 553 C CA . TYR A 1 72 ? -8.427 -1.210 -2.260 1.00 92.25 72 TYR A CA 1
ATOM 554 C C . TYR A 1 72 ? -8.545 0.237 -1.762 1.00 92.25 72 TYR A C 1
ATOM 556 O O . TYR A 1 72 ? -9.266 0.510 -0.807 1.00 92.25 72 TYR A O 1
ATOM 564 N N . ARG A 1 73 ? -7.911 1.194 -2.452 1.00 93.94 73 ARG A N 1
ATOM 565 C CA . ARG A 1 73 ? -7.959 2.618 -2.078 1.00 93.94 73 ARG A CA 1
ATOM 566 C C . ARG A 1 73 ? -9.377 3.179 -2.065 1.00 93.94 73 ARG A C 1
ATOM 568 O O . ARG A 1 73 ? -9.698 3.970 -1.182 1.00 93.94 73 ARG A O 1
ATOM 575 N N . ALA A 1 74 ? -10.212 2.786 -3.026 1.00 92.31 74 ALA A N 1
ATOM 576 C CA . ALA A 1 74 ? -11.610 3.196 -3.068 1.00 92.31 74 ALA A CA 1
ATOM 577 C C . ALA A 1 74 ? -12.399 2.632 -1.875 1.00 92.31 74 ALA A C 1
ATOM 579 O O . ALA A 1 74 ? -13.140 3.378 -1.238 1.00 92.31 74 ALA A O 1
ATOM 580 N N . ARG A 1 75 ? -12.192 1.350 -1.535 1.00 91.81 75 ARG A N 1
ATOM 581 C CA . ARG A 1 75 ? -12.797 0.713 -0.355 1.00 91.81 75 ARG A CA 1
ATOM 582 C C . ARG A 1 75 ? -12.389 1.426 0.934 1.00 91.81 75 ARG A C 1
ATOM 584 O O . ARG A 1 75 ? -13.265 1.838 1.685 1.00 91.81 75 ARG A O 1
ATOM 591 N N . VAL A 1 76 ? -11.089 1.644 1.145 1.00 94.12 76 VAL A N 1
ATOM 592 C CA . VAL A 1 76 ? -10.574 2.377 2.316 1.00 94.12 76 VAL A CA 1
ATOM 593 C C . VAL A 1 76 ? -11.165 3.777 2.392 1.00 94.12 76 VAL A C 1
ATOM 595 O O . VAL A 1 76 ? -11.698 4.149 3.429 1.00 94.12 76 VAL A O 1
ATOM 598 N N . GLY A 1 77 ? -11.146 4.538 1.295 1.00 93.44 77 GLY A N 1
ATOM 599 C CA . GLY A 1 77 ? -11.708 5.889 1.273 1.00 93.44 77 GLY A CA 1
ATOM 600 C C . GLY A 1 77 ? -13.201 5.941 1.614 1.00 93.44 77 GLY A C 1
ATOM 601 O O . GLY A 1 77 ? -13.630 6.869 2.294 1.00 93.44 77 GLY A O 1
ATOM 602 N N . ALA A 1 78 ? -13.982 4.949 1.179 1.00 93.12 78 ALA A N 1
ATOM 603 C CA . ALA A 1 78 ? -15.411 4.865 1.476 1.00 93.12 78 ALA A CA 1
ATOM 604 C C . ALA A 1 78 ? -15.704 4.417 2.920 1.00 93.12 78 ALA A C 1
ATOM 606 O O . ALA A 1 78 ? -16.650 4.912 3.526 1.00 93.12 78 ALA A O 1
ATOM 607 N N . ALA A 1 79 ? -14.907 3.496 3.466 1.00 94.62 79 ALA A N 1
ATOM 608 C CA . ALA A 1 79 ? -15.112 2.933 4.801 1.00 94.62 79 ALA A CA 1
ATOM 609 C C . ALA A 1 79 ? -14.512 3.791 5.928 1.00 94.62 79 ALA A C 1
ATOM 611 O O . ALA A 1 79 ? -14.975 3.721 7.063 1.00 94.62 79 ALA A O 1
ATOM 612 N N . TRP A 1 80 ? -13.504 4.623 5.636 1.00 94.56 80 TRP A N 1
ATOM 613 C CA . TRP A 1 80 ? -12.690 5.292 6.659 1.00 94.56 80 TRP A CA 1
ATOM 614 C C . TRP A 1 80 ? -13.491 6.112 7.674 1.00 94.56 80 TRP A C 1
ATOM 616 O O . TRP A 1 80 ? -13.187 6.082 8.860 1.00 94.56 80 TRP A O 1
ATOM 626 N N . SER A 1 81 ? -14.540 6.817 7.243 1.00 95.19 81 SER A N 1
ATOM 627 C CA . SER A 1 81 ? -15.371 7.616 8.156 1.00 95.19 81 SER A CA 1
ATOM 628 C C . SER A 1 81 ? -16.187 6.784 9.149 1.00 95.19 81 SER A C 1
ATOM 630 O O . SER A 1 81 ? -16.685 7.339 10.123 1.00 95.19 81 SER A O 1
ATOM 632 N N . ALA A 1 82 ? -16.366 5.488 8.884 1.00 94.69 82 ALA A N 1
ATOM 633 C CA . ALA A 1 82 ? -17.043 4.554 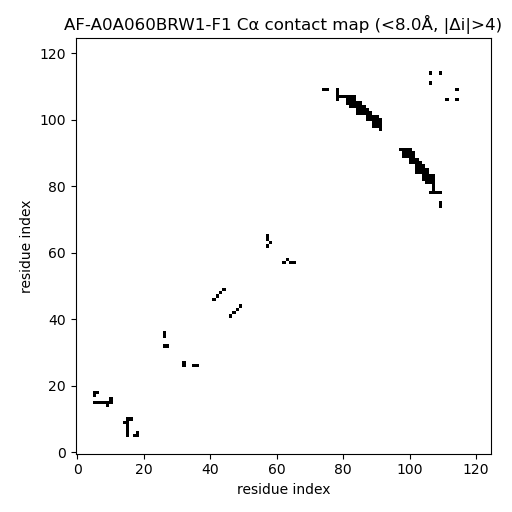9.778 1.00 94.69 82 ALA A CA 1
A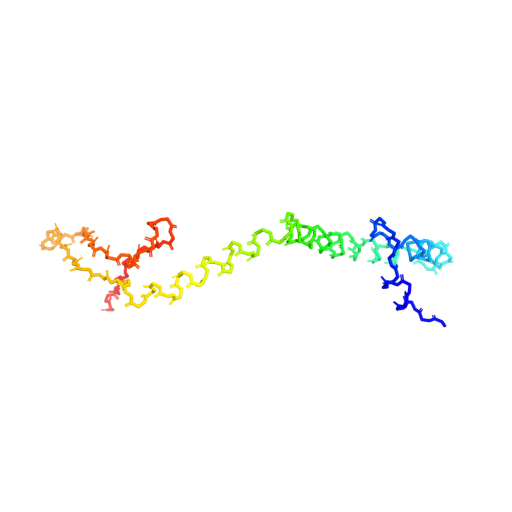TOM 634 C C . ALA A 1 82 ? -16.068 3.840 10.732 1.00 94.69 82 ALA A C 1
ATOM 636 O O . ALA A 1 82 ? -16.512 3.288 11.736 1.00 94.69 82 ALA A O 1
ATOM 637 N N . VAL A 1 83 ? -14.757 3.877 10.454 1.00 95.94 83 VAL A N 1
ATOM 638 C CA . VAL A 1 83 ? -13.746 3.318 11.358 1.00 95.94 83 VAL A CA 1
ATOM 639 C C . VAL A 1 83 ? -13.743 4.122 12.652 1.00 95.94 83 VAL A C 1
ATOM 641 O O . VAL A 1 83 ? -13.538 5.338 12.645 1.00 95.94 83 VAL A O 1
ATOM 644 N N . SER A 1 84 ? -13.969 3.451 13.777 1.00 94.94 84 SER A N 1
ATOM 645 C CA . SER A 1 84 ? -14.061 4.119 15.073 1.00 94.94 84 SER A CA 1
ATOM 646 C C . SER A 1 84 ? -13.623 3.221 16.222 1.00 94.94 84 SER A C 1
ATOM 648 O O . SER A 1 84 ? -13.702 1.995 16.160 1.00 94.94 84 SER A O 1
ATOM 650 N N . ILE A 1 85 ? -13.146 3.844 17.299 1.00 94.12 85 ILE A N 1
ATOM 651 C CA . ILE A 1 85 ? -12.893 3.144 18.556 1.00 94.12 85 ILE A CA 1
ATOM 652 C C . ILE A 1 85 ? -14.228 3.064 19.296 1.00 94.12 85 ILE A C 1
ATOM 654 O O . ILE A 1 85 ? -14.739 4.078 19.769 1.00 94.12 85 ILE A O 1
ATOM 658 N N . ALA A 1 86 ? -14.789 1.861 19.372 1.00 90.62 86 ALA A N 1
ATOM 659 C CA . ALA A 1 86 ? -16.057 1.591 20.039 1.00 90.62 86 ALA A CA 1
ATOM 660 C C . ALA A 1 86 ? -15.913 1.579 21.569 1.00 90.62 86 ALA A C 1
ATOM 662 O O . ALA A 1 86 ? -16.864 1.880 22.288 1.00 90.62 86 ALA A O 1
ATOM 663 N N . GLY A 1 87 ? -14.722 1.255 22.074 1.00 88.06 87 GLY A N 1
ATOM 664 C CA . GLY A 1 87 ? -14.435 1.269 23.502 1.00 88.06 87 GLY A CA 1
ATOM 665 C C . GLY A 1 87 ? -12.960 1.042 23.793 1.00 88.06 87 GLY A C 1
ATOM 666 O O . GLY A 1 87 ? -12.241 0.448 22.990 1.00 88.06 87 GLY A O 1
ATOM 667 N N . ILE A 1 88 ? -12.521 1.527 24.948 1.00 90.06 88 ILE A N 1
ATOM 668 C CA . ILE A 1 88 ? -11.194 1.268 25.499 1.00 90.06 88 ILE A CA 1
ATOM 669 C C . ILE A 1 88 ? -11.410 0.806 26.931 1.00 90.06 88 ILE A C 1
ATOM 671 O O . ILE A 1 88 ? -12.097 1.493 27.686 1.00 90.06 88 ILE A O 1
ATOM 675 N N . ASP A 1 89 ? -10.832 -0.338 27.269 1.00 86.50 89 ASP A N 1
ATOM 676 C CA . ASP A 1 89 ? -10.731 -0.829 28.635 1.00 86.50 89 ASP A CA 1
ATOM 677 C C . ASP A 1 89 ? -9.285 -0.700 29.115 1.00 86.50 89 ASP A C 1
ATOM 679 O O . ASP A 1 89 ? -8.342 -0.965 28.356 1.00 86.50 89 ASP A O 1
ATOM 683 N N . ASP A 1 90 ? -9.127 -0.247 30.354 1.00 83.38 90 ASP A N 1
ATOM 684 C CA . ASP A 1 90 ? -7.836 -0.066 31.013 1.00 83.38 90 ASP A CA 1
ATOM 685 C C . ASP A 1 90 ? -7.794 -0.975 32.239 1.00 83.38 90 ASP A C 1
ATOM 687 O O . ASP A 1 90 ? -8.348 -0.659 33.293 1.00 83.38 90 ASP A O 1
ATOM 691 N N . ASP A 1 91 ? -7.122 -2.112 32.073 1.00 79.50 91 ASP A N 1
ATOM 692 C CA . ASP A 1 91 ? -6.931 -3.113 33.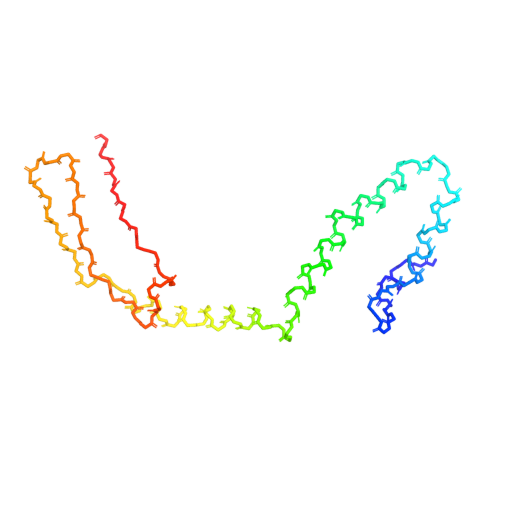124 1.00 79.50 91 ASP A CA 1
ATOM 693 C C . ASP A 1 91 ? -5.640 -2.859 33.925 1.00 79.50 91 ASP A C 1
ATOM 695 O O . ASP A 1 91 ? -5.135 -3.742 34.624 1.00 79.50 91 ASP A O 1
ATOM 699 N N . SER A 1 92 ? -5.046 -1.669 33.808 1.00 74.75 92 SER A N 1
ATOM 700 C CA . SER A 1 92 ? -3.791 -1.356 34.490 1.00 74.75 92 SER A CA 1
ATOM 701 C C . SER A 1 92 ? -4.027 -1.083 35.971 1.00 74.75 92 SER A C 1
ATOM 703 O O . SER A 1 92 ? -4.883 -0.285 36.360 1.00 74.75 92 SER A O 1
ATOM 705 N N . GLU A 1 93 ? -3.209 -1.691 36.830 1.00 72.06 93 GLU A N 1
ATOM 706 C CA . GLU A 1 93 ? -3.230 -1.374 38.255 1.00 72.06 93 GLU A CA 1
ATOM 707 C C . GLU A 1 93 ? -2.830 0.091 38.483 1.00 72.06 93 GLU A C 1
ATOM 709 O O . GLU A 1 93 ? -1.834 0.587 37.947 1.00 72.06 93 GLU A O 1
ATOM 714 N N . SER A 1 94 ? -3.599 0.798 39.317 1.00 57.62 94 SER A N 1
ATOM 715 C CA . SER A 1 94 ? -3.300 2.182 39.690 1.00 57.62 94 SER A CA 1
ATOM 716 C C . SER A 1 94 ? -1.934 2.262 40.385 1.00 57.62 94 SER A C 1
ATOM 718 O O . SER A 1 94 ? -1.805 1.902 41.552 1.00 57.62 94 SER A O 1
ATOM 720 N N . GLY A 1 95 ? -0.919 2.747 39.661 1.00 63.56 95 GLY A N 1
ATOM 721 C CA . GLY A 1 95 ? 0.467 2.871 40.134 1.00 63.56 95 GLY A CA 1
ATOM 722 C C . GLY A 1 95 ? 1.462 1.877 39.520 1.00 63.56 95 GLY A C 1
ATOM 723 O O . GLY A 1 95 ? 2.641 1.928 39.868 1.00 63.56 95 GLY A O 1
ATOM 724 N N . GLY A 1 96 ? 1.018 1.003 38.610 1.00 58.16 96 GLY A N 1
ATOM 725 C CA . GLY A 1 96 ? 1.876 0.072 37.880 1.00 58.16 96 GLY A CA 1
ATOM 726 C C . GLY A 1 96 ? 2.745 0.754 36.818 1.00 58.16 96 GLY A C 1
ATOM 727 O O . GLY A 1 96 ? 2.329 1.692 36.138 1.00 58.16 96 GLY A O 1
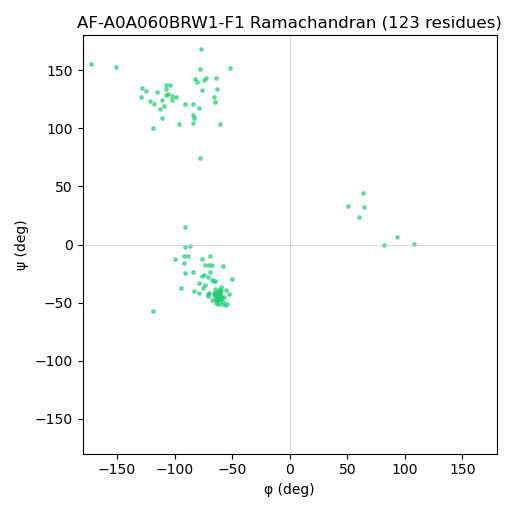ATOM 728 N N . GLU A 1 97 ? 3.971 0.257 36.655 1.00 67.50 97 GLU A N 1
ATOM 729 C CA . GLU A 1 97 ? 4.895 0.670 35.588 1.00 67.50 97 GLU A CA 1
ATOM 730 C C . GLU A 1 97 ? 4.419 0.186 34.195 1.00 67.50 97 GLU A C 1
ATOM 732 O O . GLU A 1 97 ? 4.832 0.732 33.169 1.00 67.50 97 GLU A O 1
ATOM 737 N N . SER A 1 98 ? 3.507 -0.797 34.151 1.00 68.75 98 SER A N 1
ATOM 738 C CA . SER A 1 98 ? 2.918 -1.386 32.941 1.00 68.75 98 SER A CA 1
ATOM 739 C C . SER A 1 98 ? 1.486 -0.910 32.671 1.00 68.75 98 SER A C 1
ATOM 741 O O . SER A 1 98 ? 0.646 -0.848 33.563 1.00 68.75 98 SER A O 1
ATOM 743 N N . LEU A 1 99 ? 1.217 -0.609 31.398 1.00 79.31 99 LEU A N 1
ATOM 744 C CA . LEU A 1 99 ? -0.081 -0.189 30.871 1.00 79.31 99 LEU A CA 1
ATOM 745 C C . LEU A 1 99 ? -0.669 -1.326 30.018 1.00 79.31 99 LEU A C 1
ATOM 747 O O . LEU A 1 99 ? -0.062 -1.708 29.015 1.00 79.31 99 LEU A O 1
ATOM 751 N N . HIS A 1 100 ? -1.833 -1.845 30.404 1.00 84.62 100 HIS A N 1
ATOM 75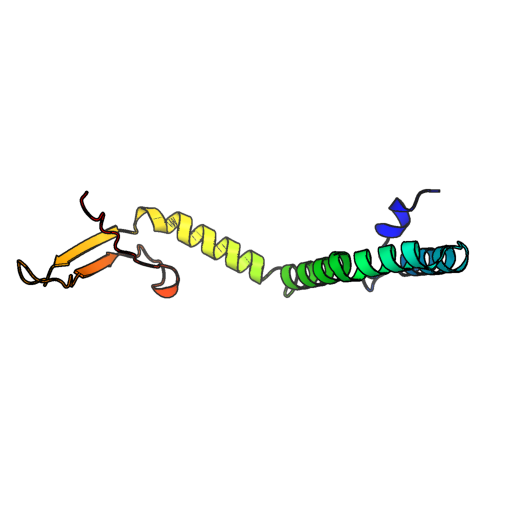2 C CA . HIS A 1 100 ? -2.607 -2.842 29.666 1.00 84.62 100 HIS A CA 1
ATOM 753 C C . HIS A 1 100 ? -3.885 -2.199 29.125 1.00 84.62 100 HIS A C 1
ATOM 755 O O . HIS A 1 100 ? -4.798 -1.878 29.878 1.00 84.62 100 HIS A O 1
ATOM 761 N N . LEU A 1 101 ? -3.935 -2.010 27.805 1.00 85.31 101 LEU A N 1
ATOM 762 C CA . LEU A 1 101 ? -5.080 -1.428 27.111 1.00 85.31 101 LEU A CA 1
ATOM 763 C C . LEU A 1 101 ? -5.714 -2.456 26.185 1.00 85.31 101 LEU A C 1
ATOM 765 O O . LEU A 1 101 ? -5.027 -3.042 25.343 1.00 85.31 101 LEU A O 1
ATOM 769 N N . THR A 1 102 ? -7.031 -2.588 26.279 1.00 90.62 102 THR A N 1
ATOM 770 C CA . THR A 1 102 ? -7.838 -3.345 25.322 1.00 90.62 102 THR A CA 1
ATOM 771 C C . THR A 1 102 ? -8.732 -2.372 24.567 1.00 90.62 102 THR A C 1
ATOM 773 O O . THR A 1 102 ? -9.589 -1.725 25.157 1.00 90.62 102 THR A O 1
ATOM 776 N N . ALA A 1 103 ? -8.553 -2.257 23.251 1.00 91.12 103 ALA A N 1
ATOM 777 C CA . ALA A 1 103 ? -9.402 -1.417 22.408 1.00 91.12 103 ALA A CA 1
ATOM 778 C C . ALA A 1 103 ? -10.356 -2.281 21.576 1.00 91.12 103 ALA A C 1
ATOM 780 O O . ALA A 1 103 ? -9.930 -3.205 20.885 1.00 91.12 103 ALA A O 1
ATOM 781 N N . GLN A 1 104 ? -11.642 -1.947 21.615 1.00 93.38 104 GLN A N 1
ATOM 782 C CA . GLN A 1 104 ? -12.638 -2.438 20.670 1.00 93.38 104 GLN A CA 1
ATOM 783 C C . GLN A 1 104 ? -12.717 -1.449 19.509 1.00 93.38 104 GLN A C 1
ATOM 785 O O . GLN A 1 104 ? -12.999 -0.267 19.716 1.00 93.38 104 GLN A O 1
ATOM 790 N N . VAL A 1 105 ? -12.449 -1.921 18.293 1.00 94.00 105 VAL A N 1
ATOM 791 C CA . VAL A 1 105 ? -12.406 -1.088 17.086 1.00 94.00 105 VAL A CA 1
ATOM 792 C C . VAL A 1 105 ? -13.427 -1.611 16.084 1.00 94.00 105 VAL A C 1
ATOM 794 O O . VAL A 1 105 ? -13.378 -2.779 15.704 1.00 94.00 105 VAL A O 1
ATOM 797 N N . ASP A 1 106 ? -14.341 -0.744 15.654 1.00 94.75 106 ASP A N 1
ATOM 798 C CA . ASP A 1 106 ? -15.201 -0.996 14.502 1.00 94.75 106 ASP A CA 1
ATOM 799 C C . ASP A 1 106 ? -14.428 -0.609 13.237 1.00 94.75 106 ASP A C 1
ATOM 801 O O . ASP A 1 106 ? -13.984 0.532 13.093 1.00 94.75 106 ASP A O 1
ATOM 805 N N . LEU A 1 107 ? -14.231 -1.572 12.337 1.00 93.94 107 LEU A N 1
ATOM 806 C CA . LEU A 1 107 ? -13.463 -1.392 11.106 1.00 93.94 107 LEU A CA 1
ATOM 807 C C . LEU A 1 107 ? -14.306 -0.852 9.944 1.00 93.94 107 LEU A C 1
ATOM 809 O O . LEU A 1 107 ? -13.777 -0.663 8.850 1.00 93.94 107 LEU A O 1
ATOM 813 N N . GLY A 1 108 ? -15.611 -0.624 10.133 1.00 90.50 108 GLY A N 1
ATOM 814 C CA . GLY A 1 108 ? -16.460 -0.017 9.105 1.00 90.50 108 GLY A CA 1
ATOM 815 C C . GLY A 1 108 ? -16.531 -0.820 7.798 1.00 90.50 108 GLY A C 1
ATOM 816 O O . GLY A 1 108 ? -16.798 -0.25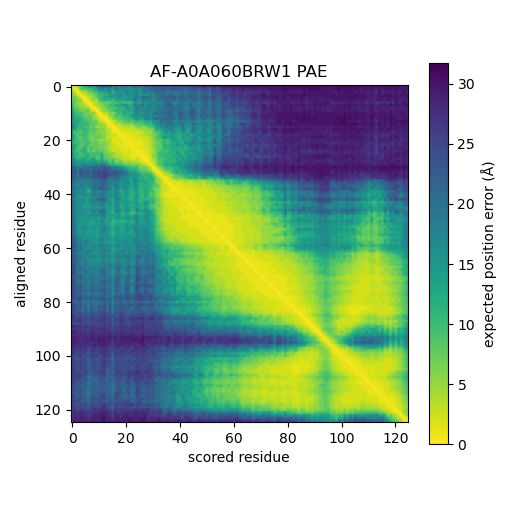2 6.739 1.00 90.50 108 GLY A O 1
ATOM 817 N N . GLY A 1 109 ? -16.263 -2.130 7.857 1.00 89.81 109 GLY A N 1
ATOM 818 C CA . GLY A 1 109 ? -16.214 -3.028 6.698 1.00 89.81 109 GLY A CA 1
ATOM 819 C C . GLY A 1 109 ? -14.829 -3.228 6.068 1.00 89.81 109 GLY A C 1
ATOM 820 O O . GLY A 1 109 ? -14.752 -3.881 5.026 1.00 89.81 109 GLY A O 1
ATOM 821 N N . LEU A 1 110 ? -13.758 -2.693 6.665 1.00 93.19 110 LEU A N 1
ATOM 822 C CA . LEU A 1 110 ? -12.379 -3.063 6.323 1.00 93.19 110 LEU A CA 1
ATOM 823 C C . LEU A 1 110 ? -11.988 -4.405 6.941 1.00 93.19 110 LEU A C 1
ATOM 825 O O . LEU A 1 110 ? -12.498 -4.785 7.999 1.00 93.19 110 LEU A O 1
ATOM 829 N N . ASP A 1 111 ? -11.078 -5.109 6.274 1.00 91.50 111 ASP A N 1
ATOM 830 C CA . ASP A 1 111 ? -10.487 -6.330 6.813 1.00 91.50 111 ASP A CA 1
ATOM 831 C C . ASP A 1 111 ? -9.474 -5.972 7.923 1.00 91.50 111 ASP A C 1
ATOM 833 O O . ASP A 1 11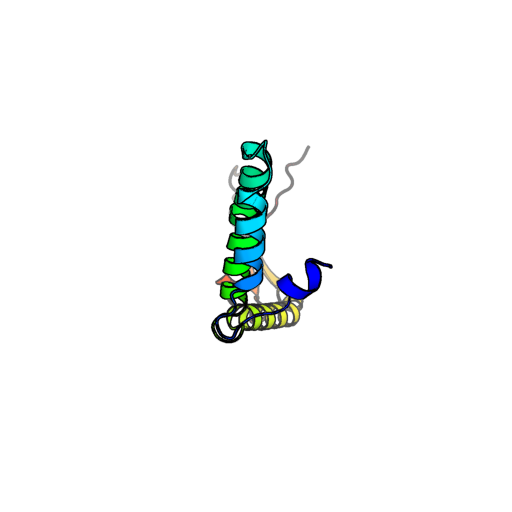1 ? -8.770 -4.959 7.818 1.00 91.50 111 ASP A O 1
ATOM 837 N N . PRO A 1 112 ? -9.392 -6.754 9.014 1.00 92.00 112 PRO A N 1
ATOM 838 C CA . PRO A 1 112 ? -8.371 -6.578 10.042 1.00 92.00 112 PRO A CA 1
ATOM 839 C C . PRO A 1 112 ? -6.925 -6.480 9.534 1.00 92.00 112 PRO A C 1
ATOM 841 O O . PRO A 1 112 ? -6.118 -5.817 10.185 1.00 92.00 112 PRO A O 1
ATOM 844 N N . ASP A 1 113 ? -6.571 -7.106 8.407 1.00 93.31 113 ASP A N 1
ATOM 845 C CA . ASP A 1 113 ? -5.216 -7.015 7.839 1.00 93.31 113 ASP A CA 1
ATOM 846 C C . ASP A 1 113 ? -4.922 -5.677 7.123 1.00 93.31 113 ASP A C 1
ATOM 848 O O . ASP A 1 113 ? -3.760 -5.339 6.875 1.00 93.31 113 ASP A O 1
ATOM 852 N N . GLU A 1 114 ? -5.954 -4.870 6.866 1.00 89.69 114 GLU A N 1
ATOM 853 C CA . GLU A 1 114 ? -5.867 -3.546 6.240 1.00 89.69 114 GLU A CA 1
ATOM 854 C C . GLU A 1 114 ? -5.655 -2.415 7.259 1.00 89.69 114 GLU A C 1
ATOM 856 O O . GLU A 1 114 ? -5.379 -1.274 6.871 1.00 89.69 114 GLU A O 1
ATOM 861 N N . VAL A 1 115 ? -5.781 -2.700 8.561 1.00 91.75 115 VAL A N 1
ATOM 862 C CA . VAL A 1 115 ? -5.765 -1.692 9.629 1.00 91.75 115 VAL A CA 1
ATOM 863 C C . VAL A 1 115 ? -4.707 -2.012 10.678 1.00 91.75 115 VAL A C 1
ATOM 865 O O . VAL A 1 115 ? -4.627 -3.110 11.219 1.00 91.75 115 VAL A O 1
ATOM 868 N N . LYS A 1 116 ? -3.913 -0.999 11.033 1.00 93.19 116 LYS A N 1
ATOM 869 C CA . LYS A 1 116 ? -2.993 -1.053 12.169 1.00 93.19 116 LYS A CA 1
ATOM 870 C C . LYS A 1 116 ? -3.483 -0.114 13.265 1.00 93.19 116 LYS A C 1
ATOM 872 O O . LYS A 1 116 ? -3.652 1.078 13.022 1.00 93.19 116 LYS A O 1
ATOM 877 N N . VAL A 1 117 ? -3.674 -0.651 14.468 1.00 91.00 117 VAL A N 1
ATOM 878 C CA . VAL A 1 117 ? -4.066 0.122 15.653 1.00 91.00 117 VAL A CA 1
ATOM 879 C C . VAL A 1 117 ? -2.822 0.421 16.484 1.00 91.00 117 VAL A C 1
ATOM 881 O O . VAL A 1 117 ? -2.063 -0.485 16.824 1.00 91.00 117 VAL A O 1
ATOM 884 N N . GLU A 1 118 ? -2.604 1.695 16.805 1.00 91.19 118 GLU A N 1
ATOM 885 C CA . GLU A 1 118 ? -1.465 2.156 17.600 1.00 91.19 118 GLU A CA 1
ATOM 886 C C . GLU A 1 118 ? -1.953 3.029 18.763 1.00 91.19 118 GLU A C 1
ATOM 888 O O . GLU A 1 118 ? -2.787 3.916 18.580 1.00 91.19 118 GLU A O 1
ATOM 893 N N . ALA A 1 119 ? -1.414 2.792 19.960 1.00 87.56 119 ALA A N 1
ATOM 894 C CA . ALA A 1 119 ? -1.642 3.629 21.134 1.00 87.56 119 ALA A CA 1
ATOM 895 C C . ALA A 1 119 ? -0.417 4.522 21.370 1.00 87.56 119 ALA A C 1
ATOM 897 O O . ALA A 1 119 ? 0.710 4.033 21.446 1.00 87.56 119 ALA A O 1
ATOM 898 N N . VAL A 1 120 ? -0.629 5.834 21.503 1.00 88.12 120 VAL A N 1
ATOM 899 C CA . VAL A 1 120 ? 0.449 6.806 21.736 1.00 88.12 120 VAL A CA 1
ATOM 900 C C . VAL A 1 120 ? 0.235 7.489 23.080 1.00 88.12 120 VAL A C 1
ATOM 902 O O . VAL A 1 120 ? -0.773 8.158 23.297 1.00 88.12 120 VAL A O 1
ATOM 905 N N . ARG A 1 121 ? 1.216 7.364 23.978 1.00 81.44 121 ARG A N 1
ATOM 906 C CA . ARG A 1 121 ? 1.251 8.069 25.263 1.00 81.44 121 ARG A CA 1
ATOM 907 C C . ARG A 1 121 ? 2.305 9.165 25.208 1.00 81.44 121 ARG A C 1
ATOM 909 O O . ARG A 1 121 ? 3.464 8.911 24.892 1.00 81.44 121 ARG A O 1
ATOM 916 N N . ARG A 1 122 ? 1.925 10.390 25.567 1.00 81.12 122 ARG A N 1
ATOM 917 C CA . ARG A 1 122 ? 2.897 11.462 25.790 1.00 81.12 122 ARG A CA 1
ATOM 918 C C . ARG A 1 122 ? 3.528 11.259 27.169 1.00 81.12 122 ARG A C 1
ATOM 920 O O . ARG A 1 122 ? 2.818 11.300 28.170 1.00 81.12 122 ARG A O 1
ATOM 927 N N . ALA A 1 123 ? 4.837 11.028 27.228 1.00 72.75 123 ALA A N 1
ATOM 928 C CA . ALA A 1 123 ? 5.566 11.103 28.491 1.00 72.75 123 ALA A CA 1
ATOM 929 C C . ALA A 1 123 ? 5.537 12.562 28.982 1.00 72.75 123 ALA A C 1
ATOM 931 O O . ALA A 1 123 ? 5.825 13.479 28.208 1.00 72.75 123 ALA A O 1
ATOM 932 N N . GLY A 1 124 ? 5.099 12.777 30.225 1.00 67.44 124 GLY A N 1
ATOM 933 C CA . GLY A 1 124 ? 5.087 14.099 30.854 1.00 67.44 124 GLY A CA 1
ATOM 934 C C . GLY A 1 124 ? 6.509 14.638 31.013 1.00 67.44 124 GLY A C 1
ATOM 935 O O . GLY A 1 124 ? 7.434 13.856 31.229 1.00 67.44 124 GLY A O 1
ATOM 936 N N . GLY A 1 125 ? 6.662 15.953 30.837 1.00 40.56 125 GLY A N 1
ATOM 937 C CA . GLY A 1 125 ? 7.889 16.677 31.183 1.00 40.56 125 GLY A CA 1
ATOM 938 C C . GLY A 1 125 ? 8.025 16.900 32.680 1.00 40.56 125 GLY A C 1
ATOM 939 O O . GLY A 1 125 ? 7.002 16.755 33.388 1.00 40.56 125 GLY A O 1
#

Organism: NCBI:txid198437

pLDDT: mean 75.81, std 15.85, range [39.5, 95.94]

Mean predicted aligned error: 14.86 Å

Sequence (125 aa):
DSVIPLFYTREPDGIPERWVEMVRHTLAILGPKVLASRMVRDYTNELYVPAAISFAAATADGYLAAKALTTYRARVGAAWSAVSIAGIDDDSESGGESLHLTAQVDLGGLDPDEVKVEAVRRAGG

Foldseek 3Di:
DDLVVLVPDADPVRDSVVSVVVLVVVLVPDPVNPVSVVVVVCCCVVPVVVVVVVVCVCCPPNNPVVVVVVVVVVVCVVQVVVWDFPDKDWPDDDPDPDTDIDTDIDSSPDDPVSDDDDDDDDDDD

Secondary structure (DSSP, 8-state):
--SHHHHH---TTS--HHHHHHHHHHHHH-SSHHHHHHHHHHHIIIIIHHHHHHHHHHHHHHHHHHHHHHHHHHHHHHHGGG-EEEEEEE---TT-S---EEEEEE-TT--GGG-------PPP-

InterPro domains:
  IPR060476 Glycogen/maltodextrin phosphorylase, C-terminal domain [PF28476] (80-120)